Protein AF-A0A665TT08-F1 (afdb_monomer_lite)

Sequence (114 aa):
MLFRASVFLWVSAGFLSLPETSEACPSDDFPVPCHLVFRNVCFDFVEESKTWFKARSSCERRGGELLKVIMQFLSQTVIGDVSVSNCTFMKLNPLKFIKSDCNKRRGFLCTHRT

Foldseek 3Di:
DPPDPDPDPDPPDDDDPPPPDPPQDDDDDDPQPQRDDDPQKGKHWDPWWDQQVVQQVVLVVVQWGWDDPPDVPPPDDPPDDDPPQWDWDFDVDPTDIDIGGSRGTDITMTMHGD

InterPro domains:
  IPR016186 C-type lectin-like/link domain superfamily [G3DSA:3.10.100.10] (23-114)
  IPR016187 C-type lectin fold [SSF56436] (7-112)

Organism: Echeneis naucrates (NCBI:txid173247)

pLDDT: mean 71.78, std 19.51, range [39.09, 95.44]

Structure (mmCIF, N/CA/C/O backbone):
data_AF-A0A665TT08-F1
#
_entry.id   AF-A0A665TT08-F1
#
loop_
_atom_site.group_PDB
_atom_site.id
_atom_site.type_symbol
_atom_site.label_atom_id
_atom_site.label_alt_id
_atom_site.label_comp_id
_atom_site.label_asym_id
_atom_site.label_entity_id
_atom_site.label_seq_id
_atom_site.pdbx_PDB_ins_code
_atom_site.Cartn_x
_atom_site.Cartn_y
_atom_site.Cartn_z
_atom_site.occupancy
_atom_site.B_iso_or_equiv
_atom_site.auth_seq_id
_atom_site.auth_comp_id
_atom_site.auth_asym_id
_atom_site.auth_atom_id
_atom_site.pdbx_PDB_model_num
ATOM 1 N N . MET A 1 1 ? -24.933 34.281 65.802 1.00 51.03 1 MET A N 1
ATOM 2 C CA . MET A 1 1 ? -24.565 32.851 65.890 1.00 51.03 1 MET A CA 1
ATOM 3 C C . MET A 1 1 ? -25.469 32.093 64.914 1.00 51.03 1 MET A C 1
ATOM 5 O O . MET A 1 1 ? -26.578 31.761 65.283 1.00 51.03 1 MET A O 1
ATOM 9 N N . LEU A 1 2 ? -25.209 32.103 63.603 1.00 48.38 2 LEU A N 1
ATOM 10 C CA . LEU A 1 2 ? -24.680 30.929 62.879 1.00 48.38 2 LEU A CA 1
ATOM 11 C C . LEU A 1 2 ? -24.231 31.299 61.439 1.00 48.38 2 LEU A C 1
ATOM 13 O O . LEU A 1 2 ? -24.352 30.514 60.510 1.00 48.38 2 LEU A O 1
ATOM 17 N N . PHE A 1 3 ? -23.664 32.491 61.229 1.00 47.72 3 PHE A N 1
ATOM 18 C CA . PHE A 1 3 ? -22.875 32.787 60.021 1.00 47.72 3 PHE A CA 1
ATOM 19 C C . PHE A 1 3 ? -21.465 32.204 60.184 1.00 47.72 3 PHE A C 1
ATOM 21 O O . PHE A 1 3 ? -20.531 32.954 60.467 1.00 47.72 3 PHE A O 1
ATOM 28 N N . ARG A 1 4 ? -21.293 30.870 60.133 1.00 53.50 4 ARG A N 1
ATOM 29 C CA . ARG A 1 4 ? -19.934 30.289 60.218 1.00 53.50 4 ARG A CA 1
ATOM 30 C C . ARG A 1 4 ? -19.717 28.820 59.822 1.00 53.50 4 ARG A C 1
ATOM 32 O O . ARG A 1 4 ? -18.805 28.215 60.372 1.00 53.50 4 ARG A O 1
ATOM 39 N N . ALA A 1 5 ? -20.471 28.231 58.890 1.00 51.56 5 ALA A N 1
ATOM 40 C CA . ALA A 1 5 ? -20.158 26.850 58.478 1.00 51.56 5 ALA A CA 1
ATOM 41 C C . ALA A 1 5 ? -20.654 26.429 57.079 1.00 51.56 5 ALA A C 1
ATOM 43 O O . ALA A 1 5 ? -21.196 25.341 56.922 1.00 51.56 5 ALA A O 1
ATOM 44 N N . SER A 1 6 ? -20.507 27.266 56.047 1.00 52.88 6 SER A N 1
ATOM 45 C CA . SER A 1 6 ? -20.801 26.821 54.661 1.00 52.88 6 SER A CA 1
ATOM 46 C C . SER A 1 6 ? -19.775 27.269 53.621 1.00 52.88 6 SER A C 1
ATOM 48 O O . SER A 1 6 ? -19.861 26.898 52.457 1.00 52.88 6 SER A O 1
ATOM 50 N N . VAL A 1 7 ? -18.761 28.017 54.051 1.00 54.16 7 VAL A N 1
ATOM 51 C CA . VAL A 1 7 ? -17.514 28.184 53.306 1.00 54.16 7 VAL A CA 1
ATOM 52 C C . VAL A 1 7 ? -16.604 27.059 53.802 1.00 54.16 7 VAL A C 1
ATOM 54 O O . VAL A 1 7 ? -16.525 26.867 55.012 1.00 54.16 7 VAL A O 1
ATOM 57 N N . PHE A 1 8 ? -15.954 26.325 52.898 1.00 48.72 8 PHE A N 1
ATOM 58 C CA . PHE A 1 8 ? -15.037 25.197 53.164 1.00 48.72 8 PHE A CA 1
ATOM 59 C C . PHE A 1 8 ? -15.638 23.778 53.248 1.00 48.72 8 PHE A C 1
ATOM 61 O O . PHE A 1 8 ? -15.251 22.989 54.105 1.00 48.72 8 PHE A O 1
ATOM 68 N N . LEU A 1 9 ? -16.467 23.391 52.273 1.00 45.72 9 LEU A N 1
ATOM 69 C CA . LEU A 1 9 ? -16.432 22.013 51.757 1.00 45.72 9 LEU A CA 1
ATOM 70 C C . LEU A 1 9 ? -15.774 22.034 50.367 1.00 45.72 9 LEU A C 1
ATOM 72 O O . LEU A 1 9 ? -16.431 22.222 49.351 1.00 45.72 9 LEU A O 1
ATOM 76 N N . TRP A 1 10 ? -14.436 21.981 50.411 1.00 41.19 10 TRP A N 1
ATOM 77 C CA . TRP A 1 10 ? -13.464 21.500 49.413 1.00 41.19 10 TRP A CA 1
ATOM 78 C C . TRP A 1 10 ? -13.928 21.519 47.942 1.00 41.19 10 TRP A C 1
ATOM 80 O O . TRP A 1 10 ? -14.651 20.645 47.492 1.00 41.19 10 TRP A O 1
ATOM 90 N N . VAL A 1 11 ? -13.528 22.472 47.096 1.00 47.38 11 VAL A N 1
ATOM 91 C CA . VAL A 1 11 ? -12.166 22.609 46.532 1.00 47.38 11 VAL A CA 1
ATOM 92 C C . VAL A 1 11 ? -11.220 21.454 46.890 1.00 47.38 11 VAL A C 1
ATOM 94 O O . VAL A 1 11 ? -10.211 21.629 47.562 1.00 47.38 11 VAL A O 1
ATOM 97 N N . SER A 1 12 ? -11.560 20.259 46.423 1.00 54.66 12 SER A N 1
ATOM 98 C CA . SER A 1 12 ? -10.592 19.263 45.962 1.00 54.66 12 SER A CA 1
ATOM 99 C C . SER A 1 12 ? -10.555 19.398 44.434 1.00 54.66 12 SER A C 1
ATOM 101 O O . SER A 1 12 ? -11.409 18.868 43.734 1.00 54.66 12 SER A O 1
ATOM 103 N N . ALA A 1 13 ? -9.782 20.325 43.865 1.00 48.41 13 ALA A N 1
ATOM 104 C CA . ALA A 1 13 ? -8.390 20.068 43.502 1.00 48.41 13 ALA A CA 1
ATOM 105 C C . ALA A 1 13 ? -8.211 18.630 42.994 1.00 48.41 13 ALA A C 1
ATOM 107 O O . ALA A 1 13 ? -8.032 17.711 43.786 1.00 48.41 13 ALA A O 1
ATOM 108 N N . GLY A 1 14 ? -8.271 18.447 41.675 1.00 48.25 14 GLY A N 1
ATOM 109 C CA . GLY A 1 14 ? -7.892 17.173 41.076 1.00 48.25 14 GLY A CA 1
ATOM 110 C C . GLY A 1 14 ? -8.515 16.906 39.720 1.00 48.25 14 GLY A C 1
ATOM 111 O O . GLY A 1 14 ? -9.338 16.017 39.604 1.00 48.25 14 GLY A O 1
ATOM 112 N N . PHE A 1 15 ? -8.128 17.705 38.727 1.00 59.38 15 PHE A N 1
ATOM 113 C CA . PHE A 1 15 ? -7.787 17.246 37.379 1.00 59.38 15 PHE A CA 1
ATOM 114 C C . PHE A 1 15 ? -8.627 16.119 36.752 1.00 59.38 15 PHE A C 1
ATOM 116 O O . PHE A 1 15 ? -8.516 14.949 37.108 1.00 59.38 15 PHE A O 1
ATOM 123 N N . LEU A 1 16 ? -9.362 16.506 35.703 1.00 46.38 16 LEU A N 1
ATOM 124 C CA . LEU A 1 16 ? -9.530 15.764 34.448 1.00 46.38 16 LEU A CA 1
ATOM 125 C C . LEU A 1 16 ? -8.705 14.467 34.392 1.00 46.38 16 LEU A C 1
ATOM 127 O O . LEU A 1 16 ? -7.554 14.475 33.968 1.00 46.38 16 LEU A O 1
ATOM 131 N N . SER A 1 17 ? -9.304 13.350 34.792 1.00 48.75 17 SER A N 1
ATOM 132 C CA . SER A 1 17 ? -8.793 12.031 34.430 1.00 48.75 17 SER A CA 1
ATOM 133 C C . SER A 1 17 ? -9.508 11.621 33.151 1.00 48.75 17 SER A C 1
ATOM 135 O O . SER A 1 17 ? -10.454 10.838 33.173 1.00 48.75 17 SER A O 1
ATOM 137 N N . LEU A 1 18 ? -9.090 12.216 32.030 1.00 51.06 18 LEU A N 1
ATOM 138 C CA . LEU A 1 18 ? -9.203 11.520 30.755 1.00 51.06 18 LEU A CA 1
ATOM 139 C C . LEU A 1 18 ? -8.431 10.208 30.957 1.00 51.06 18 LEU A C 1
ATOM 141 O O . LEU A 1 18 ? -7.266 10.290 31.356 1.00 51.06 18 LEU A O 1
ATOM 145 N N . PRO A 1 19 ? -9.022 9.018 30.770 1.00 45.72 19 PRO A N 1
ATOM 146 C CA . PRO A 1 19 ? -8.222 7.811 30.736 1.00 45.72 19 PRO A CA 1
ATOM 147 C C . PRO A 1 19 ? -7.383 7.880 29.460 1.00 45.72 19 PRO A C 1
ATOM 149 O O . PRO A 1 19 ? -7.789 7.469 28.378 1.00 45.72 19 PRO A O 1
ATOM 152 N N . GLU A 1 20 ? -6.200 8.466 29.596 1.00 49.44 20 GLU A N 1
ATOM 153 C CA . GLU A 1 20 ? -5.082 8.300 28.688 1.00 49.44 20 GLU A CA 1
ATOM 154 C C . GLU A 1 20 ? -4.456 6.943 29.011 1.00 49.44 20 GLU A C 1
ATOM 156 O O . GLU A 1 20 ? -3.385 6.819 29.597 1.00 49.44 20 GLU A O 1
ATOM 161 N N . THR A 1 21 ? -5.190 5.892 28.673 1.00 39.09 21 THR A N 1
ATOM 162 C CA . THR A 1 21 ? -4.632 4.560 28.517 1.00 39.09 21 THR A CA 1
ATOM 163 C C . THR A 1 21 ? -4.893 4.188 27.077 1.00 39.09 21 THR A C 1
ATOM 165 O O . THR A 1 21 ? -6.031 3.973 26.670 1.00 39.09 21 THR A O 1
ATOM 168 N N . SER A 1 22 ? -3.823 4.178 26.287 1.00 50.38 22 SER A N 1
ATOM 169 C CA . SER A 1 22 ? -3.788 3.443 25.033 1.00 50.38 22 SER A CA 1
ATOM 170 C C . SER A 1 22 ? -4.098 1.988 25.368 1.00 50.38 22 SER A C 1
ATOM 172 O O . SER A 1 22 ? -3.224 1.229 25.781 1.00 50.38 22 SER A O 1
ATOM 174 N N . GLU A 1 23 ? -5.373 1.617 25.281 1.00 41.19 23 GLU A N 1
ATOM 175 C CA . GLU A 1 23 ? -5.783 0.227 25.366 1.00 41.19 23 GLU A CA 1
ATOM 176 C C . GLU A 1 23 ? -5.145 -0.488 24.175 1.00 41.19 23 GLU A C 1
ATOM 178 O O . GLU A 1 23 ? -5.579 -0.350 23.031 1.00 41.19 23 GLU A O 1
ATOM 183 N N . ALA A 1 24 ? -4.070 -1.236 24.432 1.00 49.91 24 ALA A N 1
ATOM 184 C CA . ALA A 1 24 ? -3.744 -2.371 23.589 1.00 49.91 24 ALA A CA 1
ATOM 185 C C . ALA A 1 24 ? -4.991 -3.265 23.607 1.00 49.91 24 ALA A C 1
ATOM 187 O O . ALA A 1 24 ? -5.375 -3.762 24.666 1.00 49.91 24 ALA A O 1
ATOM 188 N N . CYS A 1 25 ? -5.686 -3.342 22.471 1.00 46.34 25 CYS A N 1
ATOM 189 C CA . CYS A 1 25 ? -7.036 -3.886 22.417 1.00 46.34 25 CYS A CA 1
ATOM 190 C C . CYS A 1 25 ? -7.079 -5.331 22.953 1.00 46.34 25 CYS A C 1
ATOM 192 O O . CYS A 1 25 ? -6.218 -6.137 22.581 1.00 46.34 25 CYS A O 1
ATOM 194 N N . PRO A 1 26 ? -8.071 -5.675 23.800 1.00 49.69 26 PRO A N 1
ATOM 195 C CA . PRO A 1 26 ? -8.259 -7.035 24.279 1.00 49.69 26 PRO A CA 1
ATOM 196 C C . PRO A 1 26 ? -8.525 -7.967 23.097 1.00 49.69 26 PRO A C 1
ATOM 198 O O . PRO A 1 26 ? -9.347 -7.699 22.221 1.00 49.69 26 PRO A O 1
ATOM 201 N N . SER A 1 27 ? -7.754 -9.046 23.066 1.00 59.50 27 SER A N 1
ATOM 202 C CA . SER A 1 27 ? -7.841 -10.116 22.085 1.00 59.50 27 SER A CA 1
ATOM 203 C C . SER A 1 27 ? -9.108 -10.910 22.371 1.00 59.50 27 SER A C 1
ATOM 205 O O . SER A 1 27 ? -9.163 -11.546 23.412 1.00 59.50 27 SER A O 1
ATOM 207 N N . ASP A 1 28 ? -10.116 -10.841 21.503 1.00 56.91 28 ASP A N 1
ATOM 208 C CA . ASP A 1 28 ? -10.871 -12.023 21.067 1.00 56.91 28 ASP A CA 1
ATOM 209 C C . ASP A 1 28 ? -11.945 -11.661 20.021 1.00 56.91 28 ASP A C 1
ATOM 211 O O . ASP A 1 28 ? -12.735 -10.736 20.188 1.00 56.91 28 ASP A O 1
ATOM 215 N N . ASP A 1 29 ? -11.928 -12.438 18.934 1.00 51.53 29 ASP A N 1
ATOM 216 C CA . ASP A 1 29 ? -12.992 -12.655 17.940 1.00 51.53 29 ASP A CA 1
ATOM 217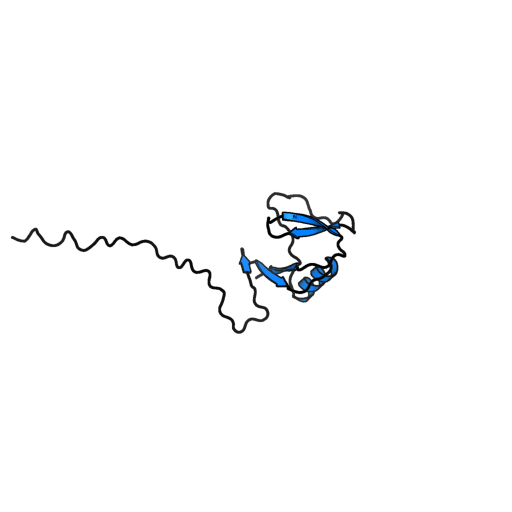 C C . ASP A 1 29 ? -13.352 -11.550 16.915 1.00 51.53 29 ASP A C 1
ATOM 219 O O . ASP A 1 29 ? -14.519 -11.249 16.674 1.00 51.53 29 ASP A O 1
ATOM 223 N N . PHE A 1 30 ? -12.354 -11.006 16.202 1.00 48.25 30 PHE A N 1
ATOM 224 C CA . PHE A 1 30 ? -12.584 -10.308 14.922 1.00 48.25 30 PHE A CA 1
ATOM 225 C C . PHE A 1 30 ? -11.889 -11.023 13.751 1.00 48.25 30 PHE A C 1
ATOM 227 O O . PHE A 1 30 ? -10.730 -11.434 13.885 1.00 48.25 30 PHE A O 1
ATOM 234 N N . PRO A 1 31 ? -12.533 -11.134 12.569 1.00 56.69 31 PRO A N 1
ATOM 235 C CA . PRO A 1 31 ? -11.878 -11.643 11.377 1.00 56.69 31 PRO A CA 1
ATOM 236 C C . PRO A 1 31 ? -10.871 -10.587 10.906 1.00 56.69 31 PRO A C 1
ATOM 238 O O . PRO A 1 31 ? -11.233 -9.589 10.292 1.00 56.69 31 PRO A O 1
ATOM 241 N N . VAL A 1 32 ? -9.596 -10.844 11.203 1.00 54.72 32 VAL A N 1
ATOM 242 C CA . VAL A 1 32 ? -8.426 -9.973 10.995 1.00 54.72 32 VAL A CA 1
ATOM 243 C C . VAL A 1 32 ? -8.394 -8.785 11.977 1.00 54.72 32 VAL A C 1
ATOM 245 O O . VAL A 1 32 ? -9.123 -7.812 11.793 1.00 54.72 32 VAL A O 1
ATOM 248 N N . PRO A 1 33 ? -7.549 -8.822 13.027 1.00 64.56 33 PRO A N 1
ATOM 249 C CA . PRO A 1 33 ? -7.459 -7.725 13.981 1.00 64.56 33 PRO A CA 1
ATOM 250 C C . PRO A 1 33 ? -6.880 -6.492 13.283 1.00 64.56 33 PRO A C 1
ATOM 252 O O . PRO A 1 33 ? -5.698 -6.431 12.947 1.00 64.56 33 PRO A O 1
ATOM 255 N N . CYS A 1 34 ? -7.729 -5.497 13.049 1.00 67.81 34 CYS A N 1
ATOM 256 C CA . CYS A 1 34 ? -7.318 -4.180 12.589 1.00 67.81 34 CYS A CA 1
ATOM 257 C C . CYS A 1 34 ? -6.490 -3.495 13.683 1.00 67.81 34 CYS A C 1
ATOM 259 O O . CYS A 1 34 ? -7.041 -2.913 14.611 1.00 67.81 34 CYS A O 1
ATOM 261 N N . HIS A 1 35 ? -5.163 -3.593 13.579 1.00 65.81 35 HIS A N 1
ATOM 262 C CA . HIS A 1 35 ? -4.236 -3.214 14.650 1.00 65.81 35 HIS A CA 1
ATOM 263 C C . HIS A 1 35 ? -4.242 -1.707 14.963 1.00 65.81 35 HIS A C 1
ATOM 265 O O . HIS A 1 35 ? -4.006 -1.316 16.102 1.00 65.81 35 HIS A O 1
ATOM 271 N N . LEU A 1 36 ? -4.508 -0.848 13.970 1.00 79.94 36 LEU A N 1
ATOM 272 C CA . LEU A 1 36 ? -4.559 0.609 14.137 1.00 79.94 36 LEU A CA 1
ATOM 273 C C . LEU A 1 36 ? -5.661 1.213 13.259 1.00 79.94 36 LEU A C 1
ATOM 275 O O . LEU A 1 36 ? -5.672 0.983 12.053 1.00 79.94 36 LEU A O 1
ATOM 279 N N . VAL A 1 37 ? -6.552 2.032 13.824 1.00 84.06 37 VAL A N 1
ATOM 280 C CA . VAL A 1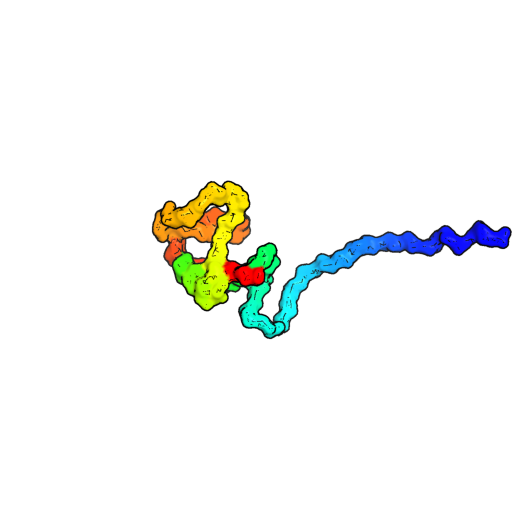 37 ? -7.615 2.729 13.075 1.00 84.06 37 VAL A CA 1
ATOM 281 C C . VAL A 1 37 ? -7.425 4.241 13.178 1.00 84.06 37 VAL A C 1
ATOM 283 O O . VAL A 1 37 ? -7.322 4.790 14.272 1.00 84.06 37 VAL A O 1
ATOM 286 N N . PHE A 1 38 ? -7.396 4.937 12.040 1.00 81.31 38 PHE A N 1
ATOM 287 C CA . PHE A 1 38 ? -7.328 6.399 11.989 1.00 81.31 38 PHE A CA 1
ATOM 288 C C . PHE A 1 38 ? -8.142 6.940 10.810 1.00 81.31 38 PHE A C 1
ATOM 290 O O . PHE A 1 38 ? -7.937 6.524 9.673 1.00 81.31 38 PHE A O 1
ATOM 297 N N . ARG A 1 39 ? -9.057 7.889 11.072 1.00 83.62 39 ARG A N 1
ATOM 298 C CA . ARG A 1 39 ? -9.953 8.502 10.063 1.00 83.62 39 ARG A CA 1
ATOM 299 C C . ARG A 1 39 ? -10.693 7.475 9.184 1.00 83.62 39 ARG A C 1
ATOM 301 O O . ARG A 1 39 ? -10.706 7.613 7.964 1.00 83.62 39 ARG A O 1
ATOM 308 N N . ASN A 1 40 ? -11.299 6.459 9.799 1.00 81.62 40 ASN A N 1
ATOM 309 C CA . ASN A 1 40 ? -12.020 5.373 9.109 1.00 81.62 40 ASN A CA 1
ATOM 310 C C . ASN A 1 40 ? -11.149 4.577 8.115 1.00 81.62 40 ASN A C 1
ATOM 312 O O . ASN A 1 40 ? -11.621 4.048 7.107 1.00 81.62 40 ASN A O 1
ATOM 316 N N . VAL A 1 41 ? -9.845 4.522 8.385 1.00 84.38 41 VAL A N 1
ATOM 317 C CA . VAL A 1 41 ? -8.904 3.647 7.695 1.00 84.38 41 VAL A CA 1
ATOM 318 C C . VAL A 1 41 ? -8.251 2.755 8.738 1.00 84.38 41 VAL A C 1
ATOM 320 O O . VAL A 1 41 ? -7.636 3.246 9.686 1.00 84.38 41 VAL A O 1
ATOM 323 N N . CYS A 1 42 ? -8.390 1.448 8.557 1.00 87.50 42 CYS A N 1
ATOM 324 C CA . CYS A 1 42 ? -7.670 0.439 9.320 1.00 87.50 42 CYS A CA 1
ATOM 325 C C . CYS A 1 42 ? -6.311 0.174 8.665 1.00 87.50 42 CYS A C 1
ATOM 327 O O . CYS A 1 42 ? -6.233 -0.002 7.450 1.00 87.50 42 CYS A O 1
ATOM 329 N N . PHE A 1 43 ? -5.250 0.139 9.465 1.00 87.69 43 PHE A N 1
ATOM 330 C CA . PHE A 1 43 ? -3.887 -0.183 9.064 1.00 87.69 43 PHE A CA 1
ATOM 331 C C . PHE A 1 43 ? -3.517 -1.555 9.638 1.00 87.69 43 PHE A C 1
ATOM 333 O O . PHE A 1 43 ? -3.455 -1.732 10.855 1.00 87.69 43 PHE A O 1
ATOM 340 N N . ASP A 1 44 ? -3.259 -2.511 8.750 1.00 88.50 44 ASP A N 1
ATOM 341 C CA . ASP A 1 44 ? -2.837 -3.878 9.068 1.00 88.50 44 ASP A CA 1
ATOM 342 C C . ASP A 1 44 ? -1.340 -4.028 8.763 1.00 88.50 44 ASP A C 1
ATOM 344 O O . ASP A 1 44 ? -0.898 -3.798 7.630 1.00 88.50 44 ASP A O 1
ATOM 348 N N . PHE A 1 45 ? -0.543 -4.377 9.774 1.00 88.25 45 PHE A N 1
ATOM 349 C CA . PHE A 1 45 ? 0.884 -4.640 9.609 1.00 88.25 45 PHE A CA 1
ATOM 350 C C . PHE A 1 45 ? 1.109 -6.120 9.323 1.00 88.25 45 PHE A C 1
ATOM 352 O O . PHE A 1 45 ? 0.883 -6.974 10.176 1.00 88.25 45 PHE A O 1
ATOM 359 N N . VAL A 1 46 ? 1.627 -6.420 8.133 1.00 89.06 46 VAL A N 1
ATOM 360 C CA . VAL A 1 46 ? 1.932 -7.794 7.742 1.00 89.06 46 VAL A CA 1
ATOM 361 C C . VAL A 1 46 ? 3.406 -8.079 8.010 1.00 89.06 46 VAL A C 1
ATOM 363 O O . VAL A 1 46 ? 4.290 -7.497 7.378 1.00 89.06 46 VAL A O 1
ATOM 366 N N . GLU A 1 47 ? 3.659 -9.003 8.938 1.00 85.56 47 GLU A N 1
ATOM 367 C CA . GLU A 1 47 ? 5.006 -9.397 9.373 1.00 85.56 47 GLU A CA 1
ATOM 368 C C . GLU A 1 47 ? 5.836 -10.036 8.242 1.00 85.56 47 GLU A C 1
ATOM 370 O O . GLU A 1 47 ? 7.055 -9.864 8.167 1.00 85.56 47 GLU A O 1
ATOM 375 N N . GLU A 1 48 ? 5.183 -10.734 7.306 1.00 91.62 48 GLU A N 1
ATOM 376 C CA . GLU A 1 48 ? 5.852 -11.361 6.166 1.00 91.62 48 GLU A CA 1
ATOM 377 C C . GLU A 1 48 ? 6.598 -10.339 5.296 1.00 91.62 48 GLU A C 1
ATOM 379 O O . GLU A 1 48 ? 6.061 -9.310 4.886 1.00 91.62 48 GLU A O 1
ATOM 384 N N . SER A 1 49 ? 7.819 -10.682 4.882 1.00 93.94 49 SER A N 1
ATOM 385 C CA . SER A 1 49 ? 8.558 -9.861 3.925 1.00 93.94 49 SER A CA 1
ATOM 386 C C . SER A 1 49 ? 8.225 -10.231 2.473 1.00 93.94 49 SER A C 1
ATOM 388 O O . SER A 1 49 ? 8.390 -11.374 2.030 1.00 93.94 49 SER A O 1
ATOM 390 N N . LYS A 1 50 ? 7.775 -9.250 1.683 1.00 95.19 50 LYS A N 1
ATOM 391 C CA . LYS A 1 50 ? 7.420 -9.437 0.263 1.00 95.19 50 LYS A CA 1
ATOM 392 C C . LYS A 1 50 ? 8.069 -8.381 -0.617 1.00 95.19 50 LYS A C 1
ATOM 394 O O . LYS A 1 50 ? 8.453 -7.313 -0.149 1.00 95.19 50 LYS A O 1
ATOM 399 N N . THR A 1 51 ? 8.230 -8.710 -1.900 1.00 94.44 51 THR A N 1
ATOM 400 C CA . THR A 1 51 ? 8.563 -7.700 -2.913 1.00 94.44 51 THR A CA 1
ATOM 401 C C . THR A 1 51 ? 7.400 -6.731 -3.031 1.00 94.44 51 THR A C 1
ATOM 403 O O . THR A 1 51 ? 6.271 -7.081 -2.680 1.00 94.44 51 THR A O 1
ATOM 406 N N . TRP A 1 52 ? 7.645 -5.538 -3.557 1.00 93.25 52 TRP A N 1
ATOM 407 C CA . TRP A 1 52 ? 6.620 -4.500 -3.600 1.00 93.25 52 TRP A CA 1
ATOM 408 C C . TRP A 1 52 ? 5.334 -4.961 -4.314 1.00 93.25 52 TRP A C 1
ATOM 410 O O . TRP A 1 52 ? 4.234 -4.815 -3.784 1.00 93.25 52 TRP A O 1
ATOM 420 N N . PHE A 1 53 ? 5.475 -5.634 -5.462 1.00 92.50 53 PHE A N 1
ATOM 421 C CA . PHE A 1 53 ? 4.339 -6.184 -6.210 1.00 92.50 53 PHE A CA 1
ATOM 422 C C . PHE A 1 53 ? 3.615 -7.299 -5.445 1.00 92.50 53 PHE A C 1
ATOM 424 O O . PHE A 1 53 ? 2.389 -7.314 -5.385 1.00 92.50 53 PHE A O 1
ATOM 431 N N . LYS A 1 54 ? 4.360 -8.205 -4.794 1.00 95.44 54 LYS A N 1
ATOM 432 C CA . LYS A 1 54 ? 3.766 -9.288 -3.992 1.00 95.44 54 LYS A CA 1
ATOM 433 C C . LYS A 1 54 ? 3.074 -8.762 -2.734 1.00 95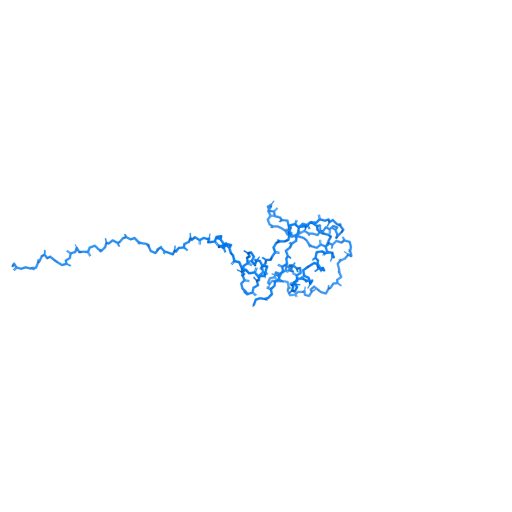.44 54 LYS A C 1
ATOM 435 O O . LYS A 1 54 ? 2.083 -9.353 -2.316 1.00 95.44 54 LYS A O 1
ATOM 440 N N . ALA A 1 55 ? 3.581 -7.685 -2.136 1.00 94.88 55 ALA A N 1
ATOM 441 C CA . ALA A 1 55 ? 2.955 -6.995 -1.013 1.00 94.88 55 ALA A CA 1
ATOM 442 C C . ALA A 1 55 ? 1.625 -6.361 -1.442 1.00 94.88 55 ALA A C 1
ATOM 444 O O . ALA A 1 55 ? 0.601 -6.628 -0.817 1.00 94.88 55 ALA A O 1
ATOM 445 N N . ARG A 1 56 ? 1.611 -5.635 -2.571 1.00 93.38 56 ARG A N 1
ATOM 446 C CA . ARG A 1 56 ? 0.385 -5.085 -3.171 1.00 93.38 56 ARG A CA 1
ATOM 447 C C . ARG A 1 56 ? -0.681 -6.157 -3.388 1.00 93.38 56 ARG A C 1
ATOM 449 O O . ARG A 1 56 ? -1.759 -6.055 -2.809 1.00 93.38 56 ARG A O 1
ATOM 456 N N . SER A 1 57 ? -0.350 -7.227 -4.109 1.00 94.62 57 SER A N 1
ATOM 457 C CA . SER A 1 57 ? -1.292 -8.331 -4.341 1.00 94.62 57 SER A CA 1
ATOM 458 C C . SER A 1 57 ? -1.656 -9.098 -3.063 1.00 94.62 57 SER A C 1
ATOM 460 O O . SER A 1 57 ? -2.632 -9.843 -3.036 1.00 94.62 57 SER A O 1
ATOM 462 N N . SER A 1 58 ? -0.865 -8.983 -1.990 1.00 95.00 58 SER A N 1
ATOM 463 C CA . SER A 1 58 ? -1.214 -9.540 -0.679 1.00 95.00 58 SER A CA 1
ATOM 464 C C . SER A 1 58 ? -2.282 -8.704 0.021 1.00 95.00 58 SER A C 1
ATOM 466 O O . SER A 1 58 ? -3.176 -9.297 0.614 1.00 95.00 58 SER A O 1
ATOM 468 N N . CYS A 1 59 ? -2.211 -7.372 -0.057 1.00 93.19 59 CYS A N 1
ATOM 469 C CA . CYS A 1 59 ? -3.235 -6.489 0.506 1.00 93.19 59 CYS A CA 1
ATOM 470 C C . CYS A 1 59 ? -4.554 -6.580 -0.274 1.00 93.19 59 CYS A C 1
ATOM 472 O O . CYS A 1 59 ? -5.609 -6.712 0.337 1.00 93.19 59 CYS A O 1
ATOM 474 N N . GLU A 1 60 ? -4.492 -6.625 -1.609 1.00 93.50 60 GLU A N 1
ATOM 475 C CA . GLU A 1 60 ? -5.682 -6.753 -2.470 1.00 93.50 60 GLU A CA 1
ATOM 476 C C . GLU A 1 60 ? -6.473 -8.035 -2.169 1.00 93.50 60 GLU A C 1
ATOM 478 O O . GLU A 1 60 ? -7.690 -8.000 -2.010 1.00 93.50 60 GLU A O 1
ATOM 483 N N . ARG A 1 61 ? -5.782 -9.170 -1.984 1.00 93.31 61 ARG A N 1
ATOM 484 C CA . ARG A 1 61 ? -6.421 -10.442 -1.593 1.00 93.31 61 ARG A CA 1
ATOM 485 C C . ARG A 1 61 ? -7.049 -10.419 -0.197 1.00 93.31 61 ARG A C 1
ATOM 487 O O . ARG A 1 61 ? -7.874 -11.277 0.091 1.00 93.31 61 ARG A O 1
ATOM 494 N N . ARG A 1 62 ? -6.660 -9.470 0.660 1.00 90.12 62 ARG A N 1
ATOM 495 C CA . ARG A 1 62 ? -7.252 -9.238 1.989 1.00 90.12 62 ARG A CA 1
ATOM 496 C C . ARG A 1 62 ? -8.388 -8.207 1.949 1.00 90.12 62 ARG A C 1
ATOM 498 O O . ARG A 1 62 ? -8.900 -7.842 2.999 1.00 90.12 62 ARG A O 1
ATOM 505 N N . GLY A 1 63 ? -8.768 -7.713 0.767 1.00 90.56 63 GLY A N 1
ATOM 506 C CA . GLY A 1 63 ? -9.789 -6.671 0.620 1.00 90.56 63 GLY A CA 1
ATOM 507 C C . GLY A 1 63 ? -9.300 -5.263 0.980 1.00 90.56 63 GLY A C 1
ATOM 508 O O . GLY A 1 63 ? -10.115 -4.383 1.242 1.00 90.56 63 GLY A O 1
ATOM 509 N N . GLY A 1 64 ? -7.983 -5.046 1.017 1.00 91.06 64 GLY A N 1
ATOM 510 C CA . GLY A 1 64 ? -7.365 -3.751 1.294 1.00 91.06 64 GLY A CA 1
ATOM 511 C C . GLY A 1 64 ? -6.448 -3.281 0.165 1.00 91.06 64 GLY A C 1
ATOM 512 O O . GLY A 1 64 ? -6.322 -3.905 -0.887 1.00 91.06 64 GLY A O 1
ATOM 513 N N . GLU A 1 65 ? -5.750 -2.179 0.402 1.00 92.31 65 GLU A N 1
ATOM 514 C CA . GLU A 1 65 ? -4.738 -1.632 -0.503 1.00 92.31 65 GLU A CA 1
ATOM 515 C C . GLU A 1 65 ? -3.376 -1.576 0.190 1.00 92.31 65 GLU A C 1
ATOM 517 O O . GLU A 1 65 ? -3.296 -1.414 1.401 1.00 92.31 65 GLU A O 1
ATOM 522 N N . LEU A 1 66 ? -2.277 -1.682 -0.560 1.00 91.81 66 LEU A N 1
ATOM 523 C CA . LEU A 1 66 ? -0.959 -1.357 -0.006 1.00 91.81 66 LEU A CA 1
ATOM 524 C C . LEU A 1 66 ? -0.929 0.126 0.369 1.00 91.81 66 LEU A C 1
ATOM 526 O O . LEU A 1 66 ? -1.312 0.954 -0.462 1.00 91.81 66 LEU A O 1
ATOM 530 N N . LEU A 1 67 ? -0.434 0.453 1.566 1.00 88.94 67 LEU A N 1
ATOM 531 C CA . LEU A 1 67 ? -0.374 1.824 2.071 1.00 88.94 67 LEU A CA 1
ATOM 532 C C . LEU A 1 67 ? 0.201 2.787 1.019 1.00 88.94 67 LEU A C 1
ATOM 534 O O . LEU A 1 67 ? 1.381 2.729 0.661 1.00 88.94 67 LEU A O 1
ATOM 538 N N . LYS A 1 68 ? -0.647 3.704 0.548 1.00 78.69 68 LYS A N 1
ATOM 539 C CA . LYS A 1 68 ? -0.259 4.821 -0.315 1.00 78.69 68 LYS A CA 1
ATOM 540 C C . LYS A 1 68 ? 0.055 6.021 0.568 1.00 78.69 68 LYS A C 1
ATOM 542 O O . LYS A 1 68 ? -0.714 6.368 1.459 1.00 78.69 68 LYS A O 1
ATOM 547 N N . VAL A 1 69 ? 1.186 6.671 0.317 1.00 67.19 69 VAL A N 1
ATOM 548 C CA . VAL A 1 69 ? 1.559 7.892 1.037 1.00 67.19 69 VAL A CA 1
ATOM 549 C C . VAL A 1 69 ? 0.681 9.034 0.534 1.00 67.19 69 VAL A C 1
ATOM 551 O O . VAL A 1 69 ? 0.949 9.606 -0.520 1.00 67.19 69 VAL A O 1
ATOM 554 N N . ILE A 1 70 ? -0.377 9.360 1.275 1.00 59.88 70 ILE A N 1
ATOM 555 C CA . ILE A 1 70 ? -1.202 10.541 1.014 1.00 59.88 70 ILE A CA 1
ATOM 556 C C . ILE A 1 70 ? -0.542 11.716 1.742 1.00 59.88 70 ILE A C 1
ATOM 558 O O . ILE A 1 70 ? -0.853 12.002 2.895 1.00 59.88 70 ILE A O 1
ATOM 562 N N . MET A 1 71 ? 0.413 12.392 1.099 1.00 49.16 71 MET A N 1
ATOM 563 C CA . MET A 1 71 ? 0.806 13.720 1.576 1.00 49.16 71 MET A CA 1
ATOM 564 C C . MET A 1 71 ? -0.270 14.707 1.133 1.00 49.16 71 MET A C 1
ATOM 566 O O . MET A 1 71 ? -0.492 14.868 -0.064 1.00 49.16 71 MET A O 1
ATOM 570 N N . GLN A 1 72 ? -0.907 15.396 2.084 1.00 51.50 72 GLN A N 1
ATOM 571 C CA . GLN A 1 72 ? -1.989 16.362 1.834 1.00 51.50 72 GLN A CA 1
ATOM 572 C C . GLN A 1 72 ? -1.581 17.558 0.934 1.00 51.50 72 GLN A C 1
ATOM 574 O O . GLN A 1 72 ? -2.424 18.367 0.572 1.00 51.50 72 GLN A O 1
ATOM 579 N N . PHE A 1 73 ? -0.311 17.641 0.519 1.00 49.12 73 PHE A N 1
ATOM 580 C CA . PHE A 1 73 ? 0.235 18.660 -0.384 1.00 49.12 73 PHE A CA 1
ATOM 581 C C . PHE A 1 73 ? 0.777 18.136 -1.724 1.00 49.12 73 PHE A C 1
ATOM 583 O O . PHE A 1 73 ? 1.269 18.929 -2.523 1.00 49.12 73 PHE A O 1
ATOM 590 N N . LEU A 1 74 ? 0.669 16.840 -2.031 1.00 48.03 74 LEU A N 1
ATOM 591 C CA . LEU A 1 74 ? 0.952 16.350 -3.384 1.00 48.03 74 LEU A CA 1
ATOM 592 C C . LEU A 1 74 ? -0.357 16.234 -4.167 1.00 48.03 74 LEU A C 1
ATOM 594 O O . LEU A 1 74 ? -0.849 15.142 -4.440 1.00 48.03 74 LEU A O 1
ATOM 598 N N . SER A 1 75 ? -0.899 17.380 -4.586 1.00 41.66 75 SER A N 1
ATOM 599 C CA . SER A 1 75 ? -1.822 17.461 -5.724 1.00 41.66 75 SER A CA 1
ATOM 600 C C . SER A 1 75 ? -1.062 17.216 -7.030 1.00 41.66 75 SER A C 1
ATOM 602 O O . SER A 1 75 ? -1.025 18.068 -7.909 1.00 41.66 75 SER A O 1
ATOM 604 N N . GLN A 1 76 ? -0.409 16.063 -7.134 1.00 42.25 76 GLN A N 1
ATOM 605 C CA . GLN A 1 76 ? 0.081 15.490 -8.377 1.00 42.25 76 GLN A CA 1
ATOM 606 C C . GLN A 1 76 ? -0.047 13.981 -8.219 1.00 42.25 76 GLN A C 1
ATOM 608 O O . GLN A 1 76 ? 0.850 13.294 -7.743 1.00 42.25 76 GLN A O 1
ATOM 613 N N . THR A 1 77 ? -1.246 13.495 -8.529 1.00 41.66 77 THR A N 1
ATOM 614 C CA . THR A 1 77 ? -1.409 12.387 -9.459 1.00 41.66 77 THR A CA 1
ATOM 615 C C . THR A 1 77 ? -0.251 11.386 -9.435 1.00 41.66 77 THR A C 1
ATOM 617 O O . THR A 1 77 ? 0.702 11.513 -10.199 1.00 41.66 77 THR A 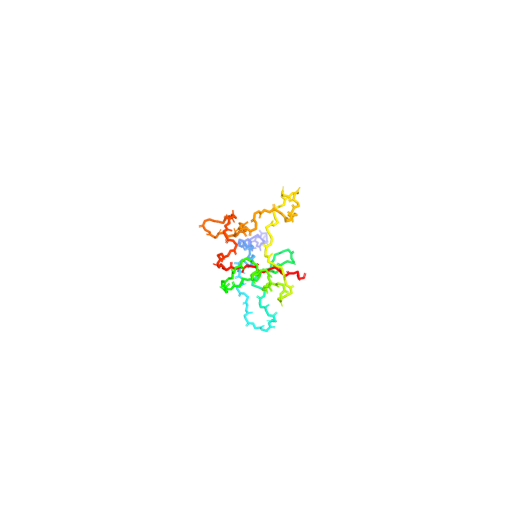O 1
ATOM 620 N N . VAL A 1 78 ? -0.348 10.344 -8.603 1.00 47.56 78 VAL A N 1
ATOM 621 C CA . VAL A 1 78 ? 0.444 9.121 -8.805 1.00 47.56 78 VAL A CA 1
ATOM 622 C C . VAL A 1 78 ? -0.154 8.389 -10.016 1.00 47.56 78 VAL A C 1
ATOM 624 O O . VAL A 1 78 ? -0.712 7.303 -9.895 1.00 47.56 78 VAL A O 1
ATOM 627 N N . ILE A 1 79 ? -0.106 9.025 -11.193 1.00 44.66 79 ILE A N 1
ATOM 628 C CA . ILE A 1 79 ? -0.100 8.296 -12.458 1.00 44.66 79 ILE A CA 1
ATOM 629 C C . ILE A 1 79 ? 1.248 7.597 -12.456 1.00 44.66 79 ILE A C 1
ATOM 631 O O . ILE A 1 79 ? 2.298 8.223 -12.306 1.00 44.66 79 ILE A O 1
ATOM 635 N N . GLY A 1 80 ? 1.183 6.271 -12.479 1.00 50.19 80 GLY A N 1
ATOM 636 C CA . GLY A 1 80 ? 2.357 5.430 -12.505 1.00 50.19 80 GLY A CA 1
ATOM 637 C C . GLY A 1 80 ? 3.197 5.762 -13.722 1.00 50.19 80 GLY A C 1
ATOM 638 O O . GLY A 1 80 ? 2.848 5.358 -14.819 1.00 50.19 80 GLY A O 1
ATOM 639 N N . ASP A 1 81 ? 4.303 6.459 -13.499 1.00 49.75 81 ASP A N 1
ATOM 640 C CA . ASP A 1 81 ? 5.519 6.258 -14.270 1.00 49.75 81 ASP A CA 1
ATOM 641 C C . ASP A 1 81 ? 6.726 6.775 -13.477 1.00 49.75 81 ASP A C 1
ATOM 643 O O . ASP A 1 81 ? 7.091 7.949 -13.495 1.00 49.75 81 ASP A O 1
ATOM 647 N N . VAL A 1 82 ? 7.306 5.901 -12.658 1.00 51.81 82 VAL A N 1
ATOM 648 C CA . VAL A 1 82 ? 8.538 6.168 -11.911 1.00 51.81 82 VAL A CA 1
ATOM 649 C C . VAL A 1 82 ? 9.308 4.8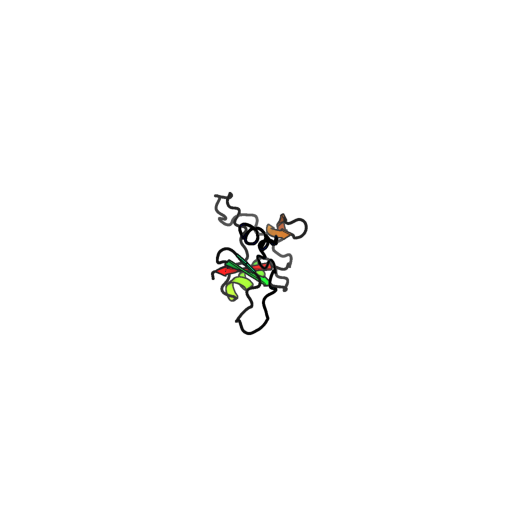66 -11.949 1.00 51.81 82 VAL A C 1
ATOM 651 O O . VAL A 1 82 ? 8.966 3.969 -11.191 1.00 51.81 82 VAL A O 1
ATOM 654 N N . SER A 1 83 ? 10.274 4.764 -12.871 1.00 54.09 83 SER A N 1
ATOM 655 C CA . SER A 1 83 ? 11.260 3.680 -13.025 1.00 54.09 83 SER A CA 1
ATOM 656 C C . SER A 1 83 ? 10.818 2.343 -12.414 1.00 54.09 83 SER A C 1
ATOM 658 O O . SER A 1 83 ? 10.949 2.170 -11.206 1.00 54.09 83 SER A O 1
ATOM 660 N N . VAL A 1 84 ? 10.357 1.386 -13.228 1.00 62.56 84 VAL A N 1
ATOM 661 C CA . VAL A 1 84 ? 9.837 0.061 -12.803 1.00 62.56 84 VAL A CA 1
ATOM 662 C C . VAL A 1 84 ? 10.700 -0.645 -11.736 1.00 62.56 84 VAL A C 1
ATOM 664 O O . VAL A 1 84 ? 10.197 -1.465 -10.971 1.00 62.56 84 VAL A O 1
ATOM 667 N N . SER A 1 85 ? 11.991 -0.314 -11.647 1.00 76.62 85 SER A N 1
ATOM 668 C CA . SER A 1 85 ? 12.918 -0.828 -10.643 1.00 76.62 85 SER A CA 1
ATOM 669 C C . SER A 1 85 ? 12.884 -0.140 -9.271 1.00 76.62 85 SER A C 1
ATOM 671 O O . SER A 1 85 ? 13.230 -0.812 -8.308 1.00 76.62 85 SER A O 1
ATOM 673 N N . ASN A 1 86 ? 12.479 1.131 -9.118 1.00 86.00 86 ASN A N 1
ATOM 674 C CA . ASN A 1 86 ? 12.522 1.856 -7.836 1.00 86.00 86 ASN A CA 1
ATOM 675 C C . ASN A 1 86 ? 11.132 2.215 -7.282 1.00 86.00 86 ASN A C 1
ATOM 677 O O . ASN A 1 86 ? 10.471 3.140 -7.749 1.00 86.00 86 ASN A O 1
ATOM 681 N N . CYS A 1 87 ? 10.752 1.555 -6.191 1.00 87.25 87 CYS A N 1
ATOM 682 C CA . CYS A 1 87 ? 9.488 1.712 -5.478 1.00 87.25 87 CYS A CA 1
ATOM 683 C C . CYS A 1 87 ? 9.650 2.532 -4.186 1.00 87.25 87 CYS A C 1
ATOM 685 O O . CYS A 1 87 ? 10.725 2.555 -3.583 1.00 87.25 87 CYS A O 1
ATOM 687 N N . THR A 1 88 ? 8.578 3.190 -3.734 1.00 88.00 88 THR A N 1
ATOM 688 C CA . THR A 1 88 ? 8.561 3.952 -2.471 1.00 88.00 88 THR A CA 1
ATOM 689 C C . THR A 1 88 ? 8.299 3.036 -1.277 1.00 88.00 88 THR A C 1
ATOM 691 O O . THR A 1 88 ? 7.364 2.236 -1.295 1.00 88.00 88 THR A O 1
ATOM 694 N N . PHE A 1 89 ? 9.092 3.194 -0.218 1.00 87.25 89 PHE A N 1
ATOM 695 C CA . PHE A 1 89 ? 8.986 2.451 1.037 1.00 87.25 89 PHE A CA 1
ATOM 696 C C . PHE A 1 89 ? 9.079 3.386 2.237 1.00 87.25 89 PHE A C 1
ATOM 698 O O . PHE A 1 89 ? 9.789 4.389 2.199 1.00 87.25 89 PHE A O 1
ATOM 705 N N . MET A 1 90 ? 8.428 3.004 3.328 1.00 85.19 90 MET A N 1
ATOM 706 C CA . MET A 1 90 ? 8.564 3.640 4.634 1.00 85.19 90 MET A CA 1
ATOM 707 C C . MET A 1 90 ? 9.745 3.008 5.383 1.00 85.19 90 MET A C 1
ATOM 709 O O . MET A 1 90 ? 9.828 1.787 5.506 1.00 85.19 90 MET A O 1
ATOM 713 N N . LYS A 1 91 ? 10.678 3.829 5.860 1.00 86.06 91 LYS A N 1
ATOM 714 C CA . LYS A 1 91 ? 11.746 3.448 6.787 1.00 86.06 91 LYS A CA 1
ATOM 715 C C . LYS A 1 91 ? 11.378 3.996 8.161 1.00 86.06 91 LYS A C 1
ATOM 717 O O . LYS A 1 91 ? 11.084 5.182 8.281 1.00 86.06 91 LYS A O 1
ATOM 722 N N . LEU A 1 92 ? 11.377 3.128 9.169 1.00 82.81 92 LEU A N 1
ATOM 723 C CA . LEU A 1 92 ? 11.184 3.517 10.563 1.00 82.81 92 LEU A CA 1
ATOM 724 C C . LEU A 1 92 ? 12.523 3.991 11.150 1.00 82.81 92 LEU A C 1
ATOM 726 O O . LEU A 1 92 ? 13.576 3.474 10.776 1.00 82.81 92 LEU A O 1
ATOM 730 N N . ASN A 1 93 ? 12.461 4.955 12.069 1.00 84.00 93 ASN A N 1
ATOM 731 C CA . ASN A 1 93 ? 13.580 5.446 12.885 1.00 84.00 93 ASN A CA 1
ATOM 732 C C . ASN A 1 93 ? 14.809 5.963 12.095 1.00 84.00 93 ASN A C 1
ATOM 734 O O . ASN A 1 93 ? 15.810 5.258 11.953 1.00 84.00 93 ASN A O 1
ATOM 738 N N . PRO A 1 94 ? 14.790 7.223 11.616 1.00 87.44 94 PRO A N 1
ATOM 739 C CA . PRO A 1 94 ? 13.668 8.167 11.633 1.00 87.44 94 PRO A CA 1
ATOM 740 C C . PRO A 1 94 ? 12.613 7.812 10.584 1.00 87.44 94 PRO A C 1
ATOM 742 O O . PRO A 1 94 ? 12.934 7.208 9.560 1.00 87.44 94 PRO A O 1
ATOM 745 N N . LEU A 1 95 ? 11.369 8.237 10.820 1.00 83.31 95 LEU A N 1
ATOM 746 C CA . LEU A 1 95 ?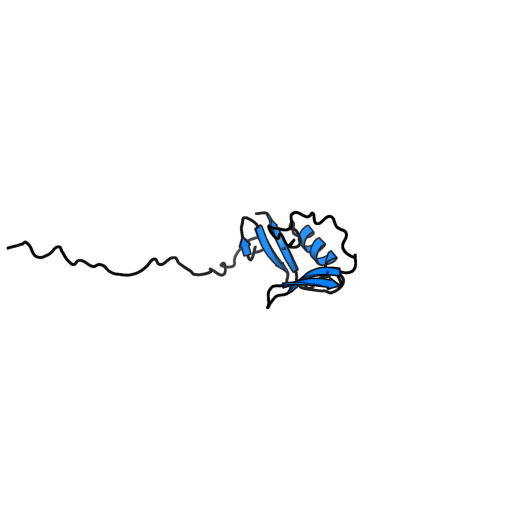 10.277 8.032 9.876 1.00 83.31 95 LEU A CA 1
ATOM 747 C C . LEU A 1 95 ? 10.551 8.776 8.564 1.00 83.31 95 LEU A C 1
ATOM 749 O O . LEU A 1 95 ? 10.498 10.005 8.516 1.00 83.31 95 LEU A O 1
ATOM 753 N N . LYS A 1 96 ? 10.874 8.036 7.500 1.00 87.56 96 LYS A N 1
ATOM 754 C CA . LYS A 1 96 ? 11.191 8.602 6.181 1.00 87.56 96 LYS A CA 1
ATOM 755 C C . LYS A 1 96 ? 10.645 7.727 5.064 1.00 87.56 96 LYS A C 1
ATOM 757 O O . LYS A 1 96 ? 10.690 6.503 5.153 1.00 87.56 96 LYS A O 1
ATOM 762 N N . PHE A 1 97 ? 10.212 8.350 3.974 1.00 85.00 97 PHE A N 1
ATOM 763 C CA . PHE A 1 97 ? 9.901 7.642 2.736 1.00 85.00 97 PHE A CA 1
ATOM 764 C C . PHE A 1 97 ? 11.118 7.654 1.816 1.00 85.00 97 PHE A C 1
ATOM 766 O O . PHE A 1 97 ? 11.712 8.702 1.574 1.00 85.00 97 PHE A O 1
ATOM 773 N N . ILE A 1 98 ? 11.508 6.483 1.322 1.00 86.38 98 ILE A N 1
ATOM 774 C CA . ILE A 1 98 ? 12.670 6.301 0.448 1.00 86.38 98 ILE A CA 1
ATOM 775 C C . ILE A 1 98 ? 12.259 5.580 -0.832 1.00 86.38 98 ILE A C 1
ATOM 777 O O . ILE A 1 98 ? 11.369 4.732 -0.801 1.00 86.38 98 ILE A O 1
ATOM 781 N N . LYS A 1 99 ? 12.941 5.859 -1.945 1.00 88.25 99 LYS A N 1
ATOM 782 C CA . LYS A 1 99 ? 12.850 5.044 -3.164 1.00 88.25 99 LYS A CA 1
ATOM 783 C C . LYS A 1 99 ? 13.921 3.952 -3.136 1.00 88.25 99 LYS A C 1
ATOM 785 O O . LYS A 1 99 ? 15.049 4.207 -2.717 1.00 88.25 99 LYS A O 1
ATOM 790 N N . SER A 1 100 ? 13.578 2.726 -3.512 1.00 88.69 100 SER A N 1
ATOM 791 C CA . SER A 1 100 ? 14.512 1.593 -3.504 1.00 88.69 100 SER A CA 1
ATOM 792 C C . SER A 1 100 ? 14.066 0.478 -4.444 1.00 88.69 100 SER A C 1
ATOM 794 O O . SER A 1 100 ? 12.926 0.484 -4.886 1.00 88.69 100 SER A O 1
ATOM 796 N N . ASP A 1 101 ? 14.932 -0.505 -4.686 1.00 91.62 101 ASP A N 1
ATOM 797 C CA . ASP A 1 101 ? 14.642 -1.649 -5.552 1.00 91.62 101 ASP A CA 1
ATOM 798 C C . ASP A 1 101 ? 13.338 -2.373 -5.153 1.00 91.62 101 ASP A C 1
ATOM 800 O O . ASP A 1 101 ? 13.207 -2.863 -4.024 1.00 91.62 101 ASP A O 1
ATOM 804 N N . CYS A 1 102 ? 12.382 -2.447 -6.083 1.00 91.25 102 CYS A N 1
ATOM 805 C CA . CYS A 1 102 ? 11.076 -3.092 -5.918 1.00 91.25 102 CYS A CA 1
ATOM 806 C C . CYS A 1 102 ? 11.168 -4.602 -5.623 1.00 91.25 102 CYS A C 1
ATOM 808 O O . CYS A 1 102 ? 10.244 -5.173 -5.029 1.00 91.25 102 CYS A O 1
ATOM 810 N N . ASN A 1 103 ? 12.267 -5.252 -6.020 1.00 93.06 103 ASN A N 1
ATOM 811 C CA . ASN A 1 103 ? 12.514 -6.679 -5.808 1.00 93.06 103 ASN A CA 1
ATOM 812 C C . ASN A 1 103 ? 13.051 -6.990 -4.408 1.00 93.06 103 ASN A C 1
ATOM 814 O O . ASN A 1 103 ? 13.053 -8.154 -3.997 1.00 93.06 103 ASN A O 1
ATOM 818 N N . LYS A 1 104 ? 13.469 -5.977 -3.635 1.00 93.50 104 LYS A N 1
ATOM 819 C CA . LYS A 1 104 ? 13.835 -6.193 -2.232 1.00 93.50 104 LYS A CA 1
ATOM 820 C C . LYS A 1 104 ? 12.598 -6.575 -1.425 1.00 93.50 104 LYS A C 1
ATOM 822 O O . LYS A 1 104 ? 11.560 -5.921 -1.495 1.00 93.50 104 LYS A O 1
ATOM 827 N N . ARG A 1 105 ? 12.733 -7.628 -0.620 1.00 94.06 105 ARG A N 1
ATOM 828 C CA . ARG A 1 105 ? 11.691 -8.074 0.307 1.00 94.06 105 ARG A CA 1
ATOM 829 C C . ARG A 1 105 ? 11.709 -7.240 1.582 1.00 94.06 105 ARG A C 1
ATOM 831 O O . ARG A 1 105 ? 12.776 -7.044 2.160 1.00 94.06 105 ARG A O 1
ATOM 838 N N . ARG A 1 106 ? 10.545 -6.740 2.002 1.00 91.62 106 ARG A N 1
ATOM 839 C CA . ARG A 1 106 ? 10.362 -5.928 3.219 1.00 91.62 106 ARG A CA 1
ATOM 840 C C . ARG A 1 106 ? 8.990 -6.195 3.833 1.00 91.62 106 ARG A C 1
ATOM 842 O O . ARG A 1 106 ? 8.102 -6.662 3.120 1.00 91.62 106 ARG A O 1
ATOM 849 N N . GLY A 1 107 ? 8.839 -5.883 5.119 1.00 91.19 107 GLY A N 1
ATOM 850 C CA . GLY A 1 107 ? 7.521 -5.786 5.751 1.00 91.19 107 GLY A CA 1
ATOM 851 C C . GLY A 1 107 ? 6.689 -4.676 5.105 1.00 91.19 107 GLY A C 1
ATOM 852 O O . GLY A 1 107 ? 7.239 -3.750 4.492 1.00 91.19 107 GLY A O 1
ATOM 853 N N . PHE A 1 108 ? 5.369 -4.790 5.198 1.00 91.88 108 PHE A N 1
ATOM 854 C CA . PHE A 1 108 ? 4.444 -3.892 4.512 1.00 91.88 108 PHE A CA 1
ATOM 855 C C . PHE A 1 108 ? 3.165 -3.663 5.321 1.00 91.88 108 PHE A C 1
ATOM 857 O O . PHE A 1 108 ? 2.807 -4.453 6.189 1.00 91.88 108 PHE A O 1
ATOM 864 N N . LEU A 1 109 ? 2.495 -2.549 5.024 1.00 90.75 109 LEU A N 1
ATOM 865 C CA . LEU A 1 109 ? 1.242 -2.137 5.651 1.00 90.75 109 LEU A CA 1
ATOM 866 C C . LEU A 1 109 ? 0.120 -2.188 4.617 1.00 90.75 109 LEU A C 1
ATOM 868 O O . LEU A 1 109 ? 0.254 -1.609 3.532 1.00 90.75 109 LEU A O 1
ATOM 872 N N . CYS A 1 110 ? -0.976 -2.848 4.965 1.00 91.50 110 CYS A N 1
ATOM 873 C CA . CYS A 1 110 ? -2.223 -2.804 4.217 1.00 91.50 110 CYS A CA 1
ATOM 874 C C . CYS A 1 110 ? -3.174 -1.784 4.854 1.00 91.50 110 CYS A C 1
ATOM 876 O O . CYS A 1 110 ? -3.157 -1.574 6.064 1.00 91.50 110 CYS A O 1
ATOM 878 N N . THR A 1 111 ? -3.996 -1.137 4.037 1.00 89.94 111 THR A N 1
ATOM 879 C CA . THR A 1 111 ? -5.044 -0.212 4.466 1.00 89.94 111 THR A CA 1
ATOM 880 C C . THR A 1 111 ? -6.408 -0.723 4.039 1.00 89.94 111 THR A C 1
ATOM 882 O O . THR A 1 111 ? -6.591 -1.058 2.868 1.00 89.94 111 THR A O 1
ATOM 885 N N . HIS A 1 112 ? -7.366 -0.723 4.957 1.00 88.94 112 HIS A N 1
ATOM 886 C CA . HIS A 1 112 ? -8.743 -1.157 4.742 1.00 88.94 112 HIS A CA 1
ATOM 887 C C . HIS A 1 112 ? -9.675 0.020 5.023 1.00 88.94 112 HIS A C 1
ATOM 889 O O . HIS A 1 112 ? -9.472 0.750 5.994 1.00 88.94 112 HIS A O 1
ATOM 895 N N . ARG A 1 113 ? -10.680 0.231 4.170 1.00 81.50 113 ARG A N 1
ATOM 896 C CA . ARG A 1 113 ? -11.741 1.202 4.462 1.00 81.50 113 ARG A CA 1
ATOM 897 C C . ARG A 1 113 ? -12.715 0.541 5.431 1.00 81.50 113 ARG A C 1
ATOM 899 O O . ARG A 1 113 ? -13.192 -0.550 5.128 1.00 81.50 113 ARG A O 1
ATOM 906 N N . THR A 1 114 ? -12.941 1.180 6.572 1.00 65.31 114 THR A N 1
ATOM 907 C CA . THR A 1 114 ? -13.934 0.766 7.576 1.00 65.31 114 THR A CA 1
ATOM 908 C C . THR A 1 114 ? -15.237 1.510 7.366 1.00 65.31 114 THR A C 1
ATOM 910 O O . THR A 1 114 ? -15.144 2.730 7.088 1.00 65.31 114 THR A O 1
#

Secondary structure (DSSP, 8-state):
----SSS-S---------------------SS---EEETTEEEEEEEEEE-HHHHHHHHHTTT-EE-----TT--S---S-S-TTEEEEEETTTTEEEEEETTS-EEEEEEEE-

Radius of gyration: 24.29 Å; chains: 1; bounding box: 39×46×80 Å